Protein AF-A0A7M3MB29-F1 (afdb_monomer)

Secondary structure (DSSP, 8-state):
-HHHHHHHHHHHHHHHHHHHHHHH-SPPSSSSSHHHHHHHHHHHHHHHHHSPP-S-EETTEEHHHHHHHHHHHHHHHHHS----------S--------HHHHHHHHHHHHHHHHHHHHHHHHHHHHHHHHHHHS-TT--

Mean predicted aligned error: 11.68 Å

Solvent-accessible surface area (backbone atoms only — not comparable to full-atom values): 8070 Å² total; per-residue (Å²): 116,68,68,59,50,50,51,53,12,46,52,47,14,50,53,49,45,51,47,50,55,64,70,63,72,57,74,59,62,54,98,55,68,62,66,57,38,52,50,25,26,44,36,5,39,36,28,44,69,73,45,79,78,46,73,72,58,59,96,86,40,35,52,48,38,20,47,53,37,23,52,53,51,51,49,55,72,61,67,54,91,64,60,78,63,71,73,92,75,73,101,77,79,84,87,77,89,75,48,70,67,62,54,55,52,46,56,50,52,52,52,54,47,54,49,53,50,52,52,51,49,50,50,41,49,47,54,44,49,49,47,50,68,76,54,50,84,85,81,117

pLDDT: mean 72.86, std 15.41, range [35.53, 91.69]

Sequence (140 aa):
MFIIHFLIALVMALLVALLVTRGLRRRGPWPAIWPLIVLLLLASWAGGMWITPFGPSVWGVSLLPFAVFTILLALFLAVLPFGPNRRPEDENTQVEFVTNKDRYERERKDFVLGWVFWSLAVLLLLAIIIRYLLYPPTAV

Nearest PDB structures (foldseek):
  6i1z-assembly1_A  TM=3.846E-01  e=6.438E+00  Zea mays
  5njd-assembly3_F  TM=2.292E-01  e=8.348E+00  Homo sapiens

Structure (mmCIF, N/CA/C/O backbone):
data_AF-A0A7M3MB29-F1
#
_entry.id   AF-A0A7M3MB29-F1
#
loop_
_atom_site.group_PDB
_atom_site.id
_atom_site.type_symbol
_atom_site.label_atom_id
_atom_site.label_alt_id
_atom_site.label_comp_id
_atom_site.label_asym_id
_atom_site.label_entity_id
_atom_site.label_seq_id
_atom_site.pdbx_PDB_ins_code
_atom_site.Cartn_x
_atom_site.Cartn_y
_atom_site.Cartn_z
_atom_site.occupancy
_atom_site.B_iso_or_equiv
_atom_site.auth_seq_id
_atom_site.auth_comp_id
_atom_site.auth_asym_id
_atom_site.auth_atom_id
_atom_site.pdbx_PDB_model_num
ATOM 1 N N . MET A 1 1 ? -15.060 -4.944 14.401 1.00 69.19 1 MET A N 1
ATOM 2 C CA . MET A 1 1 ? -15.252 -3.910 13.349 1.00 69.19 1 MET A CA 1
ATOM 3 C C . MET A 1 1 ? -14.409 -4.175 12.080 1.00 69.19 1 MET A C 1
ATOM 5 O O . MET A 1 1 ? -13.956 -3.230 11.445 1.00 69.19 1 MET A O 1
ATOM 9 N N . PHE A 1 2 ? -14.225 -5.441 11.663 1.00 72.81 2 PHE A N 1
ATOM 10 C CA . PHE A 1 2 ? -13.388 -5.836 10.506 1.00 72.81 2 PHE A CA 1
ATOM 11 C C . PHE A 1 2 ? -13.771 -5.103 9.210 1.00 72.81 2 PHE A C 1
ATOM 13 O O . PHE A 1 2 ? -12.926 -4.524 8.534 1.00 72.81 2 PHE A O 1
ATOM 20 N N . ILE A 1 3 ? -15.072 -5.079 8.911 1.00 80.62 3 ILE A N 1
ATOM 21 C CA . ILE A 1 3 ? -15.619 -4.575 7.644 1.00 80.62 3 ILE A CA 1
ATOM 22 C C . ILE A 1 3 ? -15.331 -3.081 7.465 1.00 80.62 3 ILE A C 1
ATOM 24 O O . ILE A 1 3 ? -14.956 -2.657 6.379 1.00 80.62 3 ILE A O 1
ATOM 28 N N . ILE A 1 4 ? -15.438 -2.287 8.535 1.00 81.25 4 ILE A N 1
ATOM 29 C CA . ILE A 1 4 ? -15.174 -0.841 8.487 1.00 81.25 4 ILE A CA 1
ATOM 30 C C . ILE A 1 4 ? -13.691 -0.570 8.211 1.00 81.25 4 ILE A C 1
ATOM 32 O O . ILE A 1 4 ? -13.368 0.287 7.395 1.00 81.25 4 ILE A O 1
ATOM 36 N N . HIS A 1 5 ? -12.786 -1.327 8.842 1.00 81.56 5 HIS A N 1
ATOM 37 C CA . HIS A 1 5 ? -11.341 -1.159 8.643 1.00 81.56 5 HIS A CA 1
ATOM 38 C C . HIS A 1 5 ? -10.950 -1.526 7.212 1.00 81.56 5 HIS A C 1
ATOM 40 O O . HIS A 1 5 ? -10.185 -0.805 6.576 1.00 81.56 5 HIS A O 1
ATOM 46 N N . PHE A 1 6 ? -11.532 -2.608 6.690 1.00 84.88 6 PHE A N 1
ATOM 47 C CA . PHE A 1 6 ? -11.351 -3.012 5.302 1.00 84.88 6 PHE A CA 1
ATOM 48 C C . PHE A 1 6 ? -11.891 -1.961 4.322 1.00 84.88 6 PHE A C 1
ATOM 50 O O . PHE A 1 6 ? -11.207 -1.616 3.363 1.00 84.88 6 PHE A O 1
ATOM 57 N N . LEU A 1 7 ? -13.081 -1.402 4.573 1.00 88.25 7 LEU A N 1
ATOM 58 C CA . LEU A 1 7 ? -13.683 -0.391 3.700 1.00 88.25 7 LEU A CA 1
ATOM 59 C C . LEU A 1 7 ? -12.852 0.901 3.666 1.00 88.25 7 LEU A C 1
ATOM 61 O O . LEU A 1 7 ? -12.601 1.438 2.589 1.00 88.25 7 LEU A O 1
ATOM 65 N N . ILE A 1 8 ? -12.378 1.371 4.824 1.00 87.19 8 ILE A N 1
ATOM 66 C CA . ILE A 1 8 ? -11.496 2.544 4.917 1.00 87.19 8 ILE A CA 1
ATOM 67 C C . ILE A 1 8 ? -10.172 2.281 4.190 1.00 87.19 8 ILE A C 1
ATOM 69 O O . ILE A 1 8 ? -9.738 3.116 3.395 1.00 87.19 8 ILE A O 1
ATOM 73 N N . ALA A 1 9 ? -9.561 1.114 4.418 1.00 88.12 9 ALA A N 1
ATOM 74 C CA . ALA A 1 9 ? -8.332 0.713 3.740 1.00 88.12 9 ALA A CA 1
ATOM 75 C C . ALA A 1 9 ? -8.512 0.663 2.216 1.00 88.12 9 ALA A C 1
ATOM 7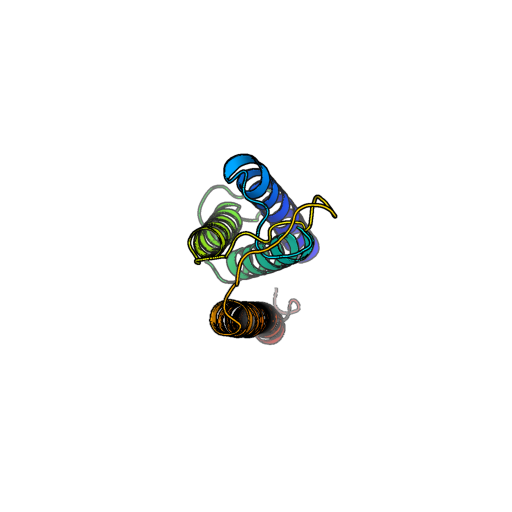7 O O . ALA A 1 9 ? -7.652 1.137 1.475 1.00 88.12 9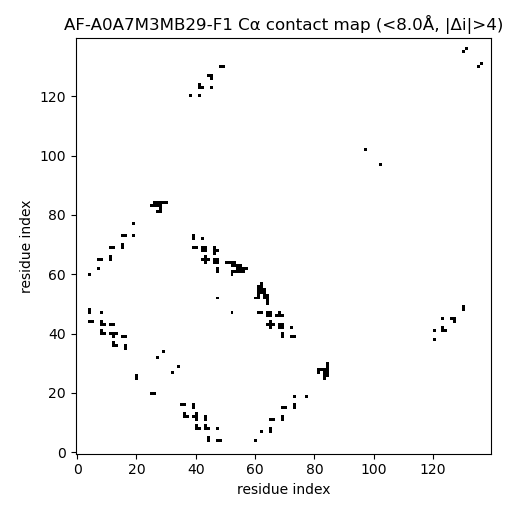 ALA A O 1
ATOM 78 N N . LEU A 1 10 ? -9.649 0.146 1.745 1.00 90.44 10 LEU A N 1
ATOM 79 C CA . LEU A 1 10 ? -9.980 0.072 0.326 1.00 90.44 10 LEU A CA 1
ATOM 80 C C . LEU A 1 10 ? -10.131 1.456 -0.298 1.00 90.44 10 LEU A C 1
ATOM 82 O O . LEU A 1 10 ? -9.540 1.718 -1.345 1.00 90.44 10 LEU A O 1
ATOM 86 N N . VAL A 1 11 ? -10.871 2.354 0.351 1.00 91.38 11 VAL A N 1
ATOM 87 C CA . VAL A 1 11 ? -11.025 3.734 -0.124 1.00 91.38 11 VAL A CA 1
ATOM 88 C C . VAL A 1 11 ? -9.667 4.435 -0.175 1.00 91.38 11 VAL A C 1
ATOM 90 O O . VAL A 1 11 ? -9.337 5.039 -1.194 1.00 91.38 11 VAL A O 1
ATOM 93 N N . MET A 1 12 ? -8.841 4.309 0.867 1.00 89.94 12 MET A N 1
ATOM 94 C CA . MET A 1 12 ? -7.508 4.924 0.897 1.00 89.94 12 MET A CA 1
ATOM 95 C C . MET A 1 12 ? -6.581 4.364 -0.179 1.00 89.94 12 MET A C 1
ATOM 97 O O . MET A 1 12 ? -5.929 5.132 -0.889 1.00 89.94 12 MET A O 1
ATOM 101 N N . ALA A 1 13 ? -6.553 3.045 -0.350 1.00 91.06 13 ALA A N 1
ATOM 102 C CA . ALA A 1 13 ? -5.760 2.401 -1.386 1.00 91.06 13 ALA A CA 1
ATOM 103 C C . ALA A 1 13 ? -6.172 2.858 -2.787 1.00 91.06 13 ALA A C 1
ATOM 105 O O . ALA A 1 13 ? -5.304 3.179 -3.595 1.00 91.06 13 ALA A O 1
ATOM 106 N N . LEU A 1 14 ? -7.476 2.953 -3.063 1.00 90.50 14 LEU A N 1
ATOM 107 C CA . LEU A 1 14 ? -7.985 3.443 -4.345 1.00 90.50 14 LEU A CA 1
ATOM 108 C C . LEU A 1 14 ? -7.639 4.916 -4.578 1.00 90.50 14 LEU A C 1
ATOM 110 O O . LEU A 1 14 ? -7.186 5.261 -5.669 1.00 90.50 14 LEU A O 1
ATOM 114 N N . LEU A 1 15 ? -7.807 5.775 -3.569 1.00 91.19 15 LEU A N 1
ATOM 115 C CA . LEU A 1 15 ? -7.470 7.198 -3.668 1.00 91.19 15 LEU A CA 1
ATOM 116 C C . LEU A 1 15 ? -5.981 7.404 -3.960 1.00 91.19 15 LEU A C 1
ATOM 118 O O . LEU A 1 15 ? -5.629 8.143 -4.881 1.00 91.19 15 LEU A O 1
ATOM 122 N N . VAL A 1 16 ? -5.105 6.721 -3.221 1.00 88.12 16 VAL A N 1
ATOM 123 C CA . VAL A 1 16 ? -3.652 6.831 -3.407 1.00 88.12 16 VAL A CA 1
ATOM 124 C C . VAL A 1 16 ? -3.218 6.194 -4.725 1.00 88.12 16 VAL A C 1
ATOM 126 O O . VAL A 1 16 ? -2.427 6.791 -5.453 1.00 88.12 16 VAL A O 1
ATOM 129 N N . ALA A 1 17 ? -3.765 5.031 -5.090 1.00 86.69 17 ALA A N 1
ATOM 130 C CA . ALA A 1 17 ? -3.494 4.411 -6.385 1.00 86.69 17 ALA A CA 1
ATOM 131 C C . ALA A 1 17 ? -3.895 5.339 -7.540 1.00 86.69 17 ALA A C 1
ATOM 133 O O . ALA A 1 17 ? -3.134 5.499 -8.497 1.00 86.69 17 ALA A O 1
ATOM 134 N N . LEU A 1 18 ? -5.057 5.993 -7.451 1.00 87.50 18 LEU A N 1
ATOM 135 C CA . LEU A 1 18 ? -5.515 6.957 -8.451 1.00 87.50 18 LEU A CA 1
ATOM 136 C C . LEU A 1 18 ? -4.594 8.182 -8.516 1.00 87.50 18 LEU A C 1
ATOM 138 O O . LEU A 1 18 ? -4.242 8.630 -9.609 1.00 87.50 18 LEU A O 1
ATOM 142 N N . LEU A 1 19 ? -4.178 8.703 -7.360 1.00 87.44 19 LEU A N 1
ATOM 143 C CA . LEU A 1 19 ? -3.263 9.838 -7.268 1.00 87.44 19 LEU A CA 1
ATOM 144 C C . LEU A 1 19 ? -1.905 9.517 -7.903 1.00 87.44 19 LEU A C 1
ATOM 146 O O . LEU A 1 19 ? -1.404 10.302 -8.703 1.00 87.44 19 LEU A O 1
ATOM 150 N N . VAL A 1 20 ? -1.336 8.348 -7.604 1.00 80.56 20 VAL A N 1
ATOM 151 C CA . VAL A 1 20 ? -0.044 7.914 -8.152 1.00 80.56 20 VAL A CA 1
ATOM 152 C C . VAL A 1 20 ? -0.150 7.619 -9.643 1.00 80.56 20 VAL A C 1
ATOM 154 O O . VAL A 1 20 ? 0.688 8.077 -10.412 1.00 80.56 20 VAL A O 1
ATOM 157 N N . THR A 1 21 ? -1.192 6.920 -10.092 1.00 77.88 21 THR A N 1
ATOM 158 C CA . THR A 1 21 ? -1.360 6.593 -11.520 1.00 77.88 21 THR A CA 1
ATOM 159 C C . THR A 1 21 ? -1.592 7.830 -12.386 1.00 77.88 21 THR A C 1
ATOM 161 O O . THR A 1 21 ? -1.020 7.920 -13.474 1.00 77.88 21 THR A O 1
ATOM 164 N N . ARG A 1 22 ? -2.371 8.815 -11.914 1.00 80.94 22 ARG A N 1
ATOM 165 C CA . ARG A 1 22 ? -2.527 10.096 -12.622 1.00 80.94 22 ARG A CA 1
ATOM 166 C C . ARG A 1 22 ? -1.294 10.987 -12.501 1.00 80.94 22 ARG A C 1
ATOM 168 O O . ARG A 1 22 ? -0.888 11.578 -13.498 1.00 80.94 22 ARG A O 1
ATOM 175 N N . GLY A 1 23 ? -0.717 11.085 -11.306 1.00 75.38 23 GLY A N 1
ATOM 176 C CA . GLY A 1 23 ? 0.372 12.009 -10.995 1.00 75.38 23 GLY A CA 1
ATOM 177 C C . GLY A 1 23 ? 1.711 11.597 -11.597 1.00 75.38 23 GLY A C 1
ATOM 178 O O . GLY A 1 23 ? 2.417 12.441 -12.143 1.00 75.38 23 GLY A O 1
ATOM 179 N N . LEU A 1 24 ? 2.059 10.307 -11.564 1.00 67.50 24 LEU A N 1
ATOM 180 C CA . LEU A 1 24 ? 3.359 9.865 -12.069 1.00 67.50 24 LEU A CA 1
ATOM 181 C C . LEU A 1 24 ? 3.419 9.774 -13.591 1.00 67.50 24 LEU A C 1
ATOM 183 O O . LEU A 1 24 ? 4.528 9.720 -14.117 1.00 67.50 24 LEU A O 1
ATOM 187 N N . ARG A 1 25 ? 2.282 9.742 -14.310 1.00 61.16 25 ARG A N 1
ATOM 188 C CA . ARG A 1 25 ? 2.173 9.622 -15.788 1.00 61.16 25 ARG A CA 1
ATOM 189 C C . ARG A 1 25 ? 2.974 8.465 -16.427 1.00 61.16 25 ARG A C 1
ATOM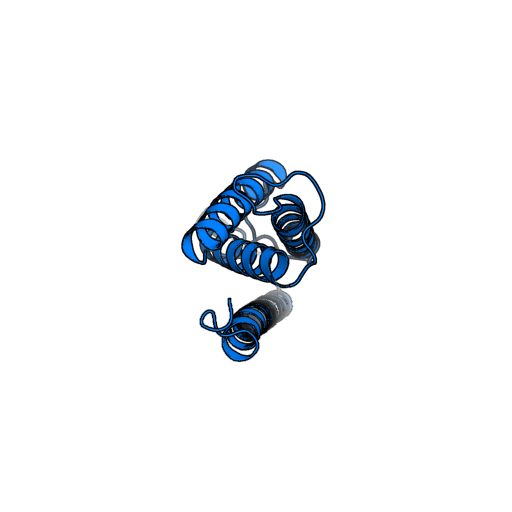 191 O O . ARG A 1 25 ? 2.908 8.258 -17.635 1.00 61.16 25 ARG A O 1
ATOM 198 N N . ARG A 1 26 ? 3.712 7.697 -15.626 1.00 56.25 26 ARG A N 1
ATOM 199 C CA . ARG A 1 26 ? 4.495 6.519 -15.964 1.00 56.25 26 ARG A CA 1
ATOM 200 C C . ARG A 1 26 ? 3.602 5.316 -15.721 1.00 56.25 26 ARG A C 1
ATOM 202 O O . ARG A 1 26 ? 3.139 5.096 -14.604 1.00 56.25 26 ARG A O 1
ATOM 209 N N . ARG A 1 27 ? 3.366 4.530 -16.773 1.00 55.47 27 ARG A N 1
ATOM 210 C CA . ARG A 1 27 ? 2.877 3.162 -16.599 1.00 55.47 27 ARG A CA 1
ATOM 211 C C . ARG A 1 27 ? 3.949 2.440 -15.791 1.00 55.47 27 ARG A C 1
ATOM 213 O O . ARG A 1 27 ? 5.096 2.384 -16.230 1.00 55.47 27 ARG A O 1
ATOM 220 N N . GLY A 1 28 ? 3.595 2.002 -14.585 1.00 55.75 28 GLY A N 1
ATOM 221 C CA . GLY A 1 28 ? 4.485 1.194 -13.761 1.00 55.75 28 GLY A CA 1
ATOM 222 C C . GLY A 1 28 ? 4.979 -0.039 -14.533 1.00 55.75 28 GLY A C 1
ATOM 223 O O 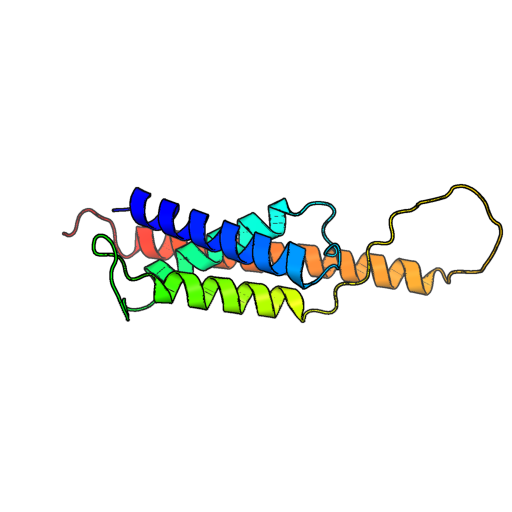. GLY A 1 28 ? 4.436 -0.376 -15.585 1.00 55.75 28 GLY A O 1
ATOM 224 N N . PRO A 1 29 ? 5.991 -0.741 -14.014 1.00 55.78 29 PRO A N 1
ATOM 225 C CA . PRO A 1 29 ? 6.583 -1.906 -14.684 1.00 55.78 29 PRO A CA 1
ATOM 226 C C . PRO A 1 29 ? 5.597 -3.079 -14.773 1.00 55.78 29 PRO A C 1
ATOM 228 O O . PRO A 1 29 ? 5.790 -4.017 -15.535 1.00 55.78 29 PRO A O 1
ATOM 231 N N . TRP A 1 30 ? 4.526 -3.019 -13.985 1.00 60.94 30 TRP A N 1
ATOM 232 C CA . TRP A 1 30 ? 3.493 -4.028 -13.934 1.00 60.94 30 TRP A CA 1
ATOM 233 C C . TRP A 1 30 ? 2.583 -3.899 -15.159 1.00 60.94 30 TRP A C 1
ATOM 235 O O . TRP A 1 30 ? 2.125 -2.795 -15.466 1.00 60.94 30 TRP A O 1
ATOM 245 N N . PRO A 1 31 ? 2.246 -5.014 -15.830 1.00 60.31 31 PRO A N 1
ATOM 246 C CA . PRO A 1 31 ? 1.343 -5.002 -16.982 1.00 60.31 31 PRO A CA 1
ATOM 247 C C . PRO A 1 31 ? -0.070 -4.505 -16.626 1.00 60.31 31 PRO A C 1
ATOM 249 O O . PRO A 1 31 ? -0.828 -4.117 -17.511 1.00 60.31 31 PRO A O 1
ATOM 252 N N . ALA A 1 32 ? -0.419 -4.480 -15.334 1.00 69.88 32 ALA A N 1
ATOM 253 C CA . ALA A 1 32 ? -1.697 -4.017 -14.814 1.00 69.88 32 ALA A CA 1
ATOM 254 C C . ALA A 1 32 ? -1.519 -3.139 -13.564 1.00 69.88 32 ALA A C 1
ATOM 256 O O . ALA A 1 32 ? -0.533 -3.255 -12.842 1.00 69.88 32 ALA A O 1
ATOM 257 N N . ILE A 1 33 ? -2.515 -2.295 -13.278 1.00 75.75 33 ILE A N 1
ATOM 258 C CA . ILE A 1 33 ? -2.578 -1.444 -12.070 1.00 75.75 33 ILE A CA 1
ATOM 259 C C . ILE A 1 33 ? -3.020 -2.253 -10.833 1.00 75.75 33 ILE A C 1
ATOM 261 O O . ILE A 1 33 ? -2.735 -1.880 -9.698 1.00 75.75 33 ILE A O 1
ATOM 265 N N . TRP A 1 34 ? -3.677 -3.395 -11.046 1.00 79.25 34 TRP A N 1
ATOM 266 C CA . TRP A 1 34 ? -4.200 -4.272 -9.994 1.00 79.25 34 TRP A CA 1
ATOM 267 C C . TRP A 1 34 ? -3.197 -4.648 -8.889 1.00 79.25 34 TRP A C 1
ATOM 269 O O . TRP A 1 34 ? -3.557 -4.517 -7.722 1.00 79.25 34 TRP A O 1
ATOM 279 N N . PRO A 1 35 ? -1.946 -5.043 -9.187 1.00 78.12 35 PRO A N 1
ATOM 280 C CA . PRO A 1 35 ? -0.970 -5.417 -8.163 1.00 78.12 35 PRO A CA 1
ATOM 281 C C . PRO A 1 35 ? -0.620 -4.245 -7.242 1.00 78.12 35 PRO A C 1
ATOM 283 O O . PRO A 1 35 ? -0.516 -4.425 -6.032 1.00 78.12 35 PRO A O 1
ATOM 286 N N . LEU A 1 36 ? -0.516 -3.031 -7.797 1.00 82.25 36 LEU A N 1
ATOM 287 C CA . LEU A 1 36 ? -0.307 -1.812 -7.016 1.00 82.25 36 LEU A CA 1
ATOM 288 C C . LEU A 1 36 ? -1.482 -1.578 -6.060 1.00 82.25 36 LEU A C 1
ATOM 290 O O . LEU A 1 36 ? -1.261 -1.352 -4.875 1.00 82.25 36 LEU A O 1
ATOM 294 N N . ILE A 1 37 ? -2.721 -1.671 -6.553 1.00 86.75 37 ILE A N 1
ATOM 295 C CA . ILE A 1 37 ? -3.924 -1.488 -5.724 1.00 86.75 37 ILE A CA 1
ATOM 296 C C . ILE A 1 37 ? -3.958 -2.511 -4.587 1.00 86.75 37 ILE A C 1
ATOM 298 O O . ILE A 1 37 ? -4.196 -2.134 -3.443 1.00 86.75 37 ILE A O 1
ATOM 302 N N . VAL A 1 38 ? -3.690 -3.786 -4.883 1.00 87.81 38 VAL A N 1
ATOM 303 C CA . VAL A 1 38 ? -3.673 -4.858 -3.876 1.00 87.81 38 VAL A CA 1
ATOM 304 C C . VAL A 1 38 ? -2.612 -4.584 -2.812 1.00 87.81 38 VAL A C 1
ATOM 306 O O . VAL A 1 38 ? -2.902 -4.678 -1.623 1.00 87.81 38 VAL A O 1
ATOM 309 N N . LEU A 1 39 ? -1.402 -4.192 -3.207 1.00 86.31 39 LEU A N 1
ATOM 310 C CA . LEU A 1 39 ? -0.327 -3.935 -2.250 1.00 86.31 39 LEU A CA 1
ATOM 311 C C . LEU A 1 39 ? -0.619 -2.710 -1.370 1.00 86.31 39 LEU A C 1
ATOM 313 O O . LEU A 1 39 ? -0.403 -2.753 -0.160 1.00 86.31 39 LEU A O 1
ATOM 317 N N . LEU A 1 40 ? -1.171 -1.645 -1.959 1.00 89.25 40 LEU A N 1
ATOM 318 C CA . LEU A 1 40 ? -1.613 -0.458 -1.224 1.00 89.25 40 LEU A CA 1
ATOM 319 C C . LEU A 1 40 ? -2.768 -0.771 -0.271 1.00 89.25 40 LEU A C 1
ATOM 321 O O . LEU A 1 40 ? -2.765 -0.279 0.853 1.00 89.25 40 LEU A O 1
ATOM 325 N N . LEU A 1 41 ? -3.712 -1.619 -0.680 1.00 91.69 41 LEU A N 1
ATOM 326 C CA . LEU A 1 41 ? -4.794 -2.110 0.174 1.00 91.69 41 LEU A CA 1
ATOM 327 C C . LEU A 1 41 ? -4.237 -2.860 1.384 1.00 91.69 41 LEU A C 1
ATOM 329 O O . LEU A 1 41 ? -4.605 -2.549 2.517 1.00 91.69 41 LEU A O 1
ATOM 333 N N . LEU A 1 42 ? -3.326 -3.808 1.152 1.00 88.31 42 LEU A N 1
ATOM 334 C CA . LEU A 1 42 ? -2.690 -4.586 2.215 1.00 88.31 42 LEU A CA 1
ATOM 335 C C . LEU A 1 42 ? -1.927 -3.684 3.190 1.00 88.31 42 LEU A C 1
ATOM 337 O O . LEU A 1 42 ? -2.055 -3.847 4.401 1.00 88.31 42 LEU A O 1
ATOM 341 N N . ALA A 1 43 ? -1.177 -2.708 2.681 1.00 88.25 43 ALA A N 1
ATOM 342 C CA . ALA A 1 43 ? -0.432 -1.771 3.516 1.00 88.25 43 ALA A CA 1
ATOM 343 C C . ALA A 1 43 ? -1.323 -0.812 4.295 1.00 88.25 43 ALA A C 1
ATOM 345 O O . ALA A 1 43 ? -1.071 -0.582 5.475 1.00 88.25 43 ALA A O 1
ATOM 346 N N . SER A 1 44 ? -2.373 -0.288 3.664 1.00 90.38 44 SER A N 1
ATOM 347 C CA . SER A 1 44 ? -3.366 0.549 4.333 1.00 90.38 44 SER A CA 1
ATOM 348 C C . SER A 1 44 ? -4.003 -0.201 5.494 1.00 90.38 44 SER A C 1
ATOM 350 O O . SER A 1 44 ? -4.077 0.302 6.615 1.00 90.38 44 SER A O 1
ATOM 352 N N . TRP A 1 45 ? -4.403 -1.447 5.240 1.00 88.38 45 TRP A N 1
ATOM 353 C CA . TRP A 1 45 ? -5.077 -2.275 6.222 1.00 88.38 45 TRP A CA 1
ATOM 354 C C . TRP A 1 45 ? -4.147 -2.706 7.361 1.00 88.38 45 TRP A C 1
ATOM 356 O O . TRP A 1 45 ? -4.517 -2.588 8.530 1.00 88.38 45 TRP A O 1
ATOM 366 N N . ALA A 1 46 ? -2.924 -3.137 7.045 1.00 86.00 46 ALA A N 1
ATOM 367 C CA . ALA A 1 46 ? -1.920 -3.477 8.048 1.00 86.00 46 ALA A CA 1
ATOM 368 C C . ALA A 1 46 ? -1.534 -2.253 8.896 1.00 86.00 46 ALA A C 1
ATOM 370 O O . ALA A 1 46 ? -1.557 -2.326 10.124 1.00 86.00 46 ALA A O 1
ATOM 371 N N . GLY A 1 47 ? -1.259 -1.113 8.258 1.00 82.44 47 GLY A N 1
ATOM 372 C CA . GLY A 1 47 ? -0.902 0.132 8.939 1.00 82.44 47 GLY A CA 1
ATOM 373 C C . GLY A 1 47 ? -2.006 0.622 9.873 1.00 82.44 47 GLY A C 1
ATOM 374 O O . GLY A 1 47 ? -1.736 0.952 11.025 1.00 82.44 47 GLY A O 1
ATOM 375 N N . GLY A 1 48 ? -3.259 0.581 9.419 1.00 82.12 48 GLY A N 1
ATOM 376 C CA . GLY A 1 48 ? -4.416 0.977 10.217 1.00 82.12 48 GLY A CA 1
ATOM 377 C C . GLY A 1 48 ? -4.707 0.096 11.435 1.00 82.12 48 GLY A C 1
ATOM 378 O O . GLY A 1 48 ? -5.335 0.563 12.381 1.00 82.12 48 GLY A O 1
ATOM 379 N N . MET A 1 49 ? -4.253 -1.163 11.435 1.00 81.00 49 MET A N 1
ATOM 380 C CA . MET A 1 49 ? -4.443 -2.085 12.565 1.00 81.00 49 MET A CA 1
ATOM 381 C C . MET A 1 49 ? -3.271 -2.119 13.548 1.00 81.00 49 MET A C 1
ATOM 383 O O . MET A 1 49 ? -3.478 -2.387 14.733 1.00 81.00 49 MET A O 1
ATOM 387 N N . TRP A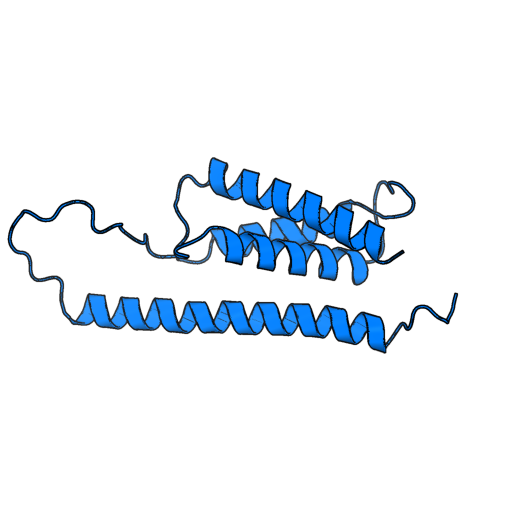 1 50 ? -2.044 -1.912 13.068 1.00 80.81 50 TRP A N 1
ATOM 388 C CA . TRP A 1 50 ? -0.838 -2.027 13.892 1.00 80.81 50 TRP A CA 1
ATOM 389 C C . TRP A 1 50 ? -0.446 -0.725 14.579 1.00 80.81 50 TRP A C 1
ATOM 391 O O . TRP A 1 50 ? 0.115 -0.758 15.673 1.00 80.81 50 TRP A O 1
ATOM 401 N N . ILE A 1 51 ? -0.737 0.412 13.956 1.00 77.75 51 ILE A N 1
ATOM 402 C CA . ILE A 1 51 ? -0.376 1.717 14.495 1.00 77.75 51 ILE A CA 1
ATOM 403 C C . ILE A 1 51 ? -1.440 2.177 15.488 1.00 77.75 51 ILE A C 1
ATOM 405 O O . ILE A 1 51 ? -2.641 2.004 15.273 1.00 77.75 51 ILE A O 1
ATOM 409 N N . THR A 1 52 ? -0.988 2.779 16.586 1.00 76.81 52 THR A N 1
ATOM 410 C CA . THR A 1 52 ? -1.879 3.397 17.563 1.00 76.81 52 THR A CA 1
ATOM 411 C C . THR A 1 52 ? -2.749 4.454 16.879 1.00 76.81 52 THR A C 1
ATOM 413 O O . THR A 1 52 ? -2.236 5.279 16.124 1.00 76.81 52 THR A O 1
ATOM 416 N N . PRO A 1 53 ? -4.072 4.445 17.100 1.00 80.75 53 PRO A N 1
ATOM 417 C CA . PRO A 1 53 ? -4.962 5.401 16.462 1.00 80.75 53 PRO A CA 1
ATOM 418 C C . PRO A 1 53 ? -4.561 6.824 16.860 1.00 80.75 53 PRO A C 1
ATOM 420 O O . PRO A 1 53 ? -4.571 7.174 18.039 1.00 80.75 53 PRO A O 1
ATOM 423 N N . PHE A 1 54 ? -4.194 7.641 15.874 1.00 80.12 54 PHE A N 1
ATOM 424 C CA . PHE A 1 54 ? -3.902 9.055 16.071 1.00 80.12 54 PHE A CA 1
ATOM 425 C C . PHE A 1 54 ? -4.638 9.910 15.041 1.00 80.12 54 PHE A C 1
ATOM 427 O O . PHE A 1 54 ? -4.856 9.498 13.900 1.00 80.12 54 PHE A O 1
ATOM 434 N N . GLY A 1 55 ? -5.026 11.115 15.460 1.00 76.81 55 GLY A N 1
ATOM 435 C CA . GLY A 1 55 ? -5.772 12.064 14.636 1.00 76.81 55 GLY A CA 1
ATOM 436 C C . GLY A 1 55 ? -7.286 11.826 14.581 1.00 76.81 55 GLY A C 1
ATOM 437 O O . GLY A 1 55 ? -7.796 10.954 15.288 1.00 76.81 55 GLY A O 1
ATOM 438 N N . PRO A 1 56 ? -8.014 12.617 13.764 1.00 79.56 56 PRO A N 1
ATOM 439 C CA . PRO A 1 56 ? -9.469 12.574 13.678 1.00 79.56 56 PRO A CA 1
ATOM 440 C C . PRO A 1 56 ? -9.979 11.161 13.392 1.00 79.56 56 PRO A C 1
ATOM 442 O O . PRO A 1 56 ? -9.582 10.512 12.417 1.00 79.56 56 PRO A O 1
ATOM 445 N N . SER A 1 57 ? -10.861 10.695 14.273 1.00 80.25 57 SER A N 1
ATOM 446 C CA . SER A 1 57 ? -11.555 9.427 14.124 1.00 80.25 57 SER A CA 1
ATOM 447 C C . SER A 1 57 ? -12.861 9.642 13.366 1.00 80.25 57 SER A C 1
ATOM 449 O O . SER A 1 57 ? -13.645 10.540 13.671 1.00 80.25 57 SER A O 1
ATOM 451 N N . VA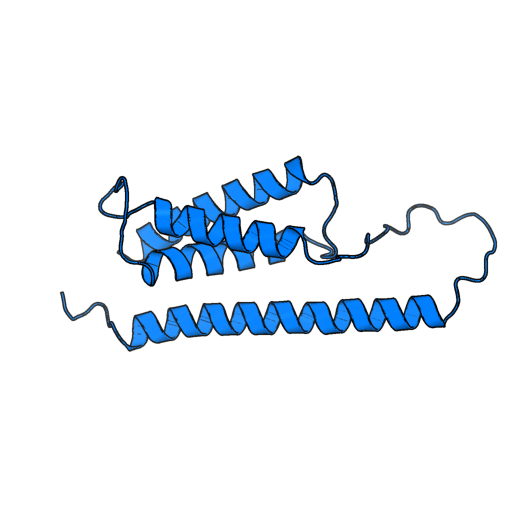L A 1 58 ? -13.103 8.805 12.362 1.00 76.31 58 VAL A N 1
ATOM 452 C CA . VAL A 1 58 ? -14.388 8.727 11.665 1.00 76.31 58 VAL A CA 1
ATOM 453 C C . VAL A 1 58 ? -14.979 7.366 11.996 1.00 76.31 58 VAL A C 1
ATOM 455 O O . VAL A 1 58 ? -14.325 6.341 11.819 1.00 76.31 58 VAL A O 1
ATOM 458 N N . TRP A 1 59 ? -16.186 7.358 12.567 1.00 73.50 59 TRP A N 1
ATOM 459 C CA . TRP A 1 59 ? -16.844 6.141 13.067 1.00 73.50 59 TRP A CA 1
ATOM 460 C C . TRP A 1 59 ? -15.980 5.304 14.030 1.00 73.50 59 TRP A C 1
ATOM 462 O O . TRP A 1 59 ? -15.991 4.076 13.989 1.00 73.50 59 TRP A O 1
ATOM 472 N N . GLY A 1 60 ? -15.212 5.971 14.899 1.00 74.31 60 GLY A N 1
ATOM 473 C CA . GLY A 1 60 ? -14.356 5.308 15.890 1.00 74.31 60 GLY A CA 1
ATOM 474 C C . GLY A 1 60 ? -13.052 4.728 15.330 1.00 74.31 60 GLY A C 1
ATOM 475 O O . GLY A 1 60 ? -12.321 4.080 16.073 1.00 74.31 60 GLY A O 1
ATOM 476 N N . VAL A 1 61 ? -12.732 4.974 14.053 1.00 77.56 61 VAL A N 1
ATOM 477 C CA . VAL A 1 61 ? -11.488 4.528 13.406 1.00 77.56 61 VAL A CA 1
ATOM 478 C C . VAL A 1 61 ? -10.658 5.741 12.985 1.00 77.56 61 VAL A C 1
ATOM 480 O O . VAL A 1 61 ? -11.157 6.646 12.317 1.00 77.56 61 VAL A O 1
ATOM 483 N N . SER A 1 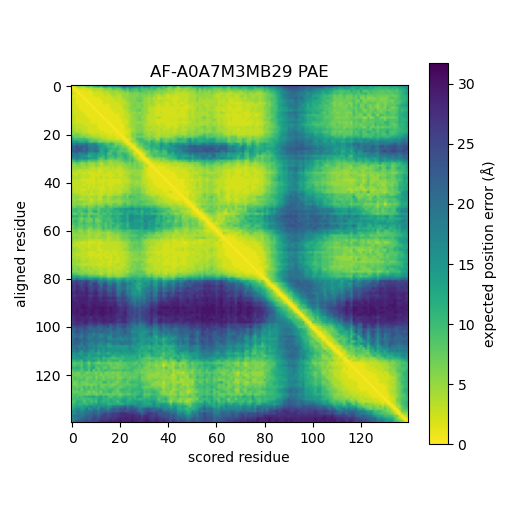62 ? -9.382 5.778 13.369 1.00 84.00 62 SER A N 1
ATOM 484 C CA . SER A 1 62 ? -8.462 6.846 12.958 1.00 84.00 62 SER A CA 1
ATOM 485 C C . SER A 1 62 ? -8.043 6.671 11.504 1.00 84.00 62 SER A C 1
ATOM 487 O O . SER A 1 62 ? -7.478 5.645 11.144 1.00 84.00 62 SER A O 1
ATOM 489 N N . LEU A 1 63 ? -8.279 7.690 10.676 1.00 83.75 63 LEU A N 1
ATOM 490 C CA . LEU A 1 63 ? -7.966 7.665 9.239 1.00 83.75 63 LEU A CA 1
ATOM 491 C C . LEU A 1 63 ? -6.473 7.843 8.938 1.00 83.75 63 LEU A C 1
ATOM 493 O O . LEU A 1 63 ? -5.971 7.305 7.951 1.00 83.75 63 LEU A O 1
ATOM 497 N N . LEU A 1 64 ? -5.762 8.614 9.768 1.00 85.50 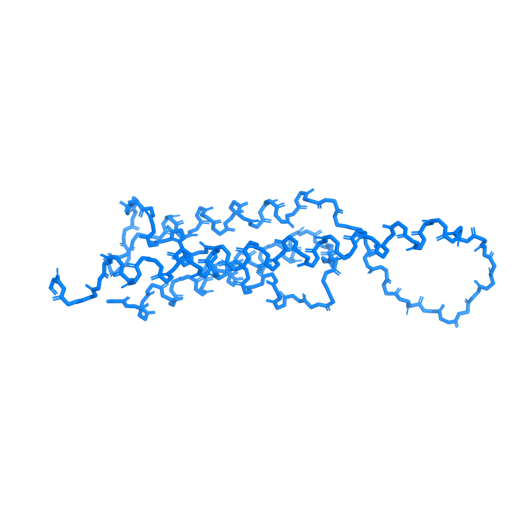64 LEU A N 1
ATOM 498 C CA . LEU A 1 64 ? -4.367 8.972 9.509 1.00 85.50 64 LEU A CA 1
ATOM 499 C C . LEU A 1 64 ? -3.428 7.765 9.405 1.00 85.50 64 LEU A C 1
ATOM 501 O O . LEU A 1 64 ? -2.670 7.728 8.437 1.00 85.50 64 LEU A O 1
ATOM 505 N N . PRO A 1 65 ? -3.471 6.770 10.310 1.00 86.38 65 PRO A N 1
ATOM 506 C CA . PRO A 1 65 ? -2.631 5.580 10.199 1.00 86.38 65 PRO A CA 1
ATOM 507 C C . PRO A 1 65 ? -2.758 4.868 8.847 1.00 86.38 65 PRO A C 1
ATOM 509 O O . PRO A 1 65 ? -1.749 4.515 8.238 1.00 86.38 65 PRO A O 1
ATOM 512 N N . PHE A 1 66 ? -3.987 4.736 8.335 1.00 87.38 66 PHE A N 1
ATOM 513 C CA . PHE A 1 66 ? -4.254 4.147 7.022 1.00 87.38 66 PHE A CA 1
ATOM 514 C C . PHE A 1 66 ? -3.622 4.991 5.917 1.00 87.38 66 PHE A C 1
ATOM 516 O O . PHE A 1 66 ? -2.867 4.470 5.096 1.00 87.38 66 PHE A O 1
ATOM 523 N N . ALA A 1 67 ? -3.885 6.300 5.906 1.00 87.44 67 ALA A N 1
ATOM 524 C CA . ALA A 1 67 ? -3.376 7.200 4.876 1.00 87.44 67 ALA A CA 1
ATOM 525 C C . ALA A 1 67 ? -1.840 7.241 4.853 1.00 87.44 67 ALA A C 1
ATOM 527 O O . ALA A 1 67 ? -1.240 7.057 3.795 1.00 87.44 67 ALA A O 1
ATOM 528 N N . VAL A 1 68 ? -1.202 7.414 6.013 1.00 88.31 68 VAL A N 1
ATOM 529 C CA . VAL A 1 68 ? 0.259 7.519 6.140 1.00 88.31 68 VAL A CA 1
ATOM 530 C C . VAL A 1 68 ? 0.942 6.268 5.600 1.00 88.31 68 VAL A C 1
ATOM 532 O O . VAL A 1 68 ? 1.816 6.378 4.745 1.00 88.31 68 VAL A O 1
ATOM 535 N N . PHE A 1 69 ? 0.519 5.077 6.030 1.00 89.31 69 PHE A N 1
ATOM 536 C CA . PHE A 1 69 ? 1.153 3.832 5.587 1.00 89.31 69 PHE A CA 1
ATOM 537 C C . PHE A 1 69 ? 0.938 3.571 4.092 1.00 89.31 69 PHE A C 1
ATOM 539 O O . PHE A 1 69 ? 1.863 3.161 3.390 1.00 89.31 69 PHE A O 1
ATOM 546 N N . THR A 1 70 ? -0.262 3.876 3.588 1.00 90.00 70 THR A N 1
ATOM 547 C CA . THR A 1 70 ? -0.585 3.747 2.159 1.00 90.00 70 THR A CA 1
ATOM 548 C C . THR A 1 70 ? 0.283 4.676 1.316 1.00 90.00 70 THR A C 1
ATOM 550 O O . THR A 1 70 ? 0.857 4.243 0.323 1.00 90.00 70 THR A O 1
ATOM 553 N N . ILE A 1 71 ? 0.410 5.946 1.714 1.00 89.06 71 ILE A N 1
ATOM 554 C CA . ILE A 1 71 ? 1.194 6.954 0.988 1.00 89.06 71 ILE A CA 1
ATOM 555 C C . ILE A 1 71 ? 2.686 6.629 1.050 1.00 89.06 71 ILE A C 1
ATOM 557 O O . ILE A 1 71 ? 3.355 6.691 0.022 1.00 89.06 71 ILE A O 1
ATOM 561 N N . LEU A 1 72 ? 3.209 6.257 2.222 1.00 89.44 72 LEU A N 1
ATOM 562 C CA . LEU A 1 72 ? 4.616 5.883 2.375 1.00 89.44 72 LEU A CA 1
ATOM 563 C C . LEU A 1 72 ? 4.968 4.688 1.494 1.00 89.44 72 LEU A C 1
ATOM 565 O O . LEU A 1 72 ? 5.967 4.738 0.774 1.00 89.44 72 LEU A O 1
ATOM 569 N N . LEU A 1 73 ? 4.131 3.646 1.491 1.00 88.31 73 LEU A N 1
ATOM 570 C CA . LEU A 1 73 ? 4.348 2.511 0.605 1.00 88.31 73 LEU A CA 1
ATOM 571 C C . LEU A 1 73 ? 4.248 2.933 -0.866 1.00 88.31 73 LEU A C 1
ATOM 573 O O . LEU A 1 73 ? 5.085 2.538 -1.673 1.00 88.31 73 LEU A O 1
ATOM 577 N N . ALA A 1 74 ? 3.252 3.741 -1.226 1.00 86.81 74 ALA A N 1
ATOM 578 C CA . ALA A 1 74 ? 3.089 4.217 -2.593 1.00 86.81 74 ALA A CA 1
ATOM 579 C C . ALA A 1 74 ? 4.309 5.008 -3.078 1.00 86.81 74 ALA A C 1
ATOM 581 O O . ALA A 1 74 ? 4.731 4.845 -4.220 1.00 86.81 74 ALA A O 1
ATOM 582 N N . LEU A 1 75 ? 4.898 5.825 -2.204 1.00 84.62 75 LEU A N 1
ATOM 583 C CA . LEU A 1 75 ? 6.098 6.594 -2.500 1.00 84.62 75 LEU A CA 1
ATOM 584 C C . LEU A 1 75 ? 7.334 5.690 -2.605 1.00 84.62 75 LEU A C 1
ATOM 586 O O . LEU A 1 75 ? 8.135 5.843 -3.525 1.00 84.62 75 LEU A O 1
ATOM 590 N N . PHE A 1 76 ? 7.460 4.697 -1.724 1.00 84.44 76 PHE A N 1
ATOM 591 C CA . PHE A 1 76 ? 8.505 3.677 -1.820 1.00 84.44 76 PHE A CA 1
ATOM 592 C C . PHE A 1 76 ? 8.439 2.937 -3.169 1.00 84.44 76 PHE A C 1
ATOM 594 O O . PHE A 1 76 ? 9.434 2.831 -3.886 1.00 84.44 76 PHE A O 1
ATOM 601 N N . LEU A 1 77 ? 7.231 2.537 -3.573 1.00 79.56 77 LEU A N 1
ATOM 602 C CA . LEU A 1 77 ? 6.922 1.950 -4.880 1.00 79.56 77 LEU A CA 1
ATOM 603 C C . LEU A 1 77 ? 6.910 2.956 -6.040 1.00 79.56 77 LEU A C 1
ATOM 605 O O . LEU A 1 77 ? 6.613 2.567 -7.163 1.00 79.56 77 LEU A O 1
ATOM 609 N N . ALA A 1 78 ? 7.182 4.235 -5.812 1.00 76.00 78 ALA A N 1
ATOM 610 C CA . ALA A 1 78 ? 7.336 5.233 -6.868 1.00 76.00 78 ALA A CA 1
ATOM 611 C C . ALA A 1 78 ? 8.815 5.518 -7.157 1.00 76.00 78 ALA A C 1
ATOM 613 O O . ALA A 1 78 ? 9.178 5.799 -8.298 1.00 76.00 78 ALA A O 1
ATOM 614 N N . VAL A 1 79 ? 9.658 5.454 -6.121 1.00 75.81 79 VAL A N 1
ATOM 615 C CA . VAL A 1 79 ? 11.092 5.782 -6.185 1.00 75.81 79 VAL A CA 1
ATOM 616 C C . VAL A 1 79 ? 11.939 4.617 -6.687 1.00 75.81 79 VAL A C 1
ATOM 618 O O . VAL A 1 79 ? 12.985 4.835 -7.298 1.00 75.81 79 VAL A O 1
ATOM 621 N N . LEU A 1 80 ? 11.508 3.382 -6.436 1.00 70.88 80 LEU A N 1
ATOM 622 C CA . LEU A 1 80 ? 12.204 2.197 -6.925 1.00 70.88 80 LEU A CA 1
ATOM 623 C C . LEU A 1 80 ? 12.417 2.301 -8.460 1.00 70.88 80 LEU A C 1
ATOM 625 O O . LEU A 1 80 ? 11.531 2.770 -9.180 1.00 70.88 80 LEU A O 1
ATOM 629 N N . PRO A 1 81 ? 13.607 1.940 -8.980 1.00 56.69 81 PRO A N 1
ATOM 630 C CA . PRO A 1 81 ? 13.977 2.143 -10.378 1.00 56.69 81 PRO A CA 1
ATOM 631 C C . PRO A 1 81 ? 13.250 1.132 -11.265 1.00 56.69 81 PRO A C 1
ATOM 633 O O . PRO A 1 81 ? 13.802 0.125 -11.703 1.00 56.69 81 PRO A O 1
ATOM 636 N N . PHE A 1 82 ? 11.975 1.390 -11.515 1.00 58.47 82 PHE A N 1
ATOM 637 C CA . PHE A 1 82 ? 11.167 0.567 -12.387 1.00 58.47 82 PHE A CA 1
ATOM 638 C C . PHE A 1 82 ? 11.396 0.992 -13.832 1.00 58.47 82 PHE A C 1
ATOM 640 O O . PHE A 1 82 ? 11.058 2.109 -14.235 1.00 58.47 82 PHE A O 1
ATOM 647 N N . GLY A 1 83 ? 12.020 0.106 -14.604 1.00 48.84 83 GLY A N 1
ATOM 648 C CA . GLY A 1 83 ? 12.270 0.332 -16.019 1.00 48.84 83 GLY A CA 1
ATOM 649 C C . GLY A 1 83 ? 10.960 0.579 -16.777 1.00 48.84 83 GLY A C 1
ATOM 650 O O . GLY A 1 83 ? 9.936 -0.025 -16.452 1.00 48.84 83 GLY A O 1
ATOM 651 N N . PRO A 1 84 ? 10.956 1.467 -17.785 1.00 44.28 84 PRO A N 1
ATOM 652 C CA . PRO A 1 84 ? 9.786 1.658 -18.622 1.00 44.28 84 PRO A CA 1
ATOM 653 C C . PRO A 1 84 ? 9.495 0.355 -19.368 1.00 44.28 84 PRO A C 1
ATOM 655 O O . PRO A 1 84 ? 10.276 -0.062 -20.227 1.00 44.28 84 PRO A O 1
ATOM 658 N N . ASN A 1 85 ? 8.352 -0.262 -19.064 1.00 45.94 85 ASN A N 1
ATOM 659 C CA . ASN A 1 85 ? 7.767 -1.289 -19.912 1.00 45.94 85 ASN A CA 1
ATOM 660 C C . ASN A 1 85 ? 7.293 -0.588 -21.191 1.00 45.94 85 ASN A C 1
ATOM 662 O O . ASN A 1 85 ? 6.168 -0.086 -21.279 1.00 45.94 85 ASN A O 1
ATOM 666 N N . ARG A 1 86 ? 8.206 -0.427 -22.155 1.00 43.03 86 ARG A N 1
ATOM 667 C CA . ARG A 1 86 ? 7.835 0.013 -23.495 1.00 43.03 86 ARG A CA 1
ATOM 668 C C . ARG A 1 86 ? 6.923 -1.071 -24.052 1.00 43.03 86 ARG A C 1
ATOM 670 O O . ARG A 1 86 ? 7.367 -2.191 -24.281 1.00 43.03 86 ARG A O 1
ATOM 677 N N . ARG A 1 87 ? 5.647 -0.719 -24.245 1.00 40.03 87 ARG A N 1
ATOM 678 C CA . ARG A 1 87 ? 4.780 -1.422 -25.190 1.00 40.03 87 ARG A CA 1
ATOM 679 C C . ARG A 1 87 ? 5.597 -1.657 -26.467 1.00 40.03 87 ARG A C 1
ATOM 681 O O . ARG A 1 87 ? 6.206 -0.689 -26.930 1.00 40.03 87 ARG A O 1
ATOM 688 N N . PRO A 1 88 ? 5.616 -2.869 -27.036 1.00 41.47 88 PRO A N 1
ATOM 689 C CA . PRO A 1 88 ? 5.959 -3.018 -28.435 1.00 41.47 88 PRO A CA 1
ATOM 690 C C . PRO A 1 88 ? 4.785 -2.414 -29.209 1.00 41.47 88 PRO A C 1
ATOM 692 O O . PRO A 1 88 ? 3.796 -3.081 -29.492 1.00 41.47 88 PRO A O 1
ATOM 695 N N . GLU A 1 89 ? 4.829 -1.102 -29.397 1.00 43.78 89 GLU A N 1
ATOM 696 C CA . GLU A 1 89 ? 4.011 -0.422 -30.387 1.00 43.78 89 GLU A CA 1
ATOM 697 C C . GLU A 1 89 ? 4.938 -0.255 -31.594 1.00 43.78 89 GLU A C 1
ATOM 699 O O . GLU A 1 89 ? 6.040 0.280 -31.464 1.00 43.78 89 GLU A O 1
ATOM 704 N N . ASP A 1 90 ? 4.484 -0.829 -32.704 1.00 35.53 90 ASP A N 1
ATOM 705 C CA . ASP A 1 90 ? 5.010 -0.754 -34.066 1.00 35.53 90 ASP A CA 1
ATOM 706 C C . ASP A 1 90 ? 6.062 -1.791 -34.498 1.00 35.53 90 ASP A C 1
ATOM 708 O O . ASP A 1 90 ? 7.279 -1.604 -34.533 1.00 35.53 90 ASP A O 1
ATOM 712 N N . GLU A 1 91 ? 5.493 -2.915 -34.934 1.00 45.12 91 GLU A N 1
ATOM 713 C CA . GLU A 1 91 ? 5.924 -3.764 -36.043 1.00 45.12 91 GLU A CA 1
ATOM 714 C C . GLU A 1 91 ? 6.214 -2.926 -37.306 1.00 45.12 91 GLU A C 1
ATOM 716 O O . GLU A 1 91 ? 5.381 -2.812 -38.197 1.00 45.12 91 GLU A O 1
ATOM 721 N N . ASN A 1 92 ? 7.371 -2.264 -37.352 1.00 43.47 92 ASN A N 1
ATOM 722 C CA . ASN A 1 92 ? 8.163 -1.963 -38.553 1.00 43.47 92 ASN A CA 1
ATOM 723 C C . ASN A 1 92 ? 9.186 -0.880 -38.215 1.00 43.47 92 ASN A C 1
ATOM 725 O O . ASN A 1 92 ? 8.835 0.290 -38.123 1.00 43.47 92 ASN A O 1
ATOM 729 N N . THR A 1 93 ? 10.453 -1.266 -38.071 1.00 39.78 93 THR A N 1
ATOM 730 C CA . THR A 1 93 ? 11.640 -0.592 -38.640 1.00 39.78 93 THR A CA 1
ATOM 731 C C . THR A 1 93 ? 12.879 -1.183 -37.971 1.00 39.78 93 THR A C 1
ATOM 733 O O . THR A 1 93 ? 13.241 -0.859 -36.849 1.00 39.78 93 THR A O 1
ATOM 736 N N . GLN A 1 94 ? 13.456 -2.149 -38.678 1.00 40.78 94 GLN A N 1
ATOM 737 C CA . GLN A 1 94 ? 14.886 -2.316 -38.926 1.00 40.78 94 GLN A CA 1
ATOM 738 C C . GLN A 1 94 ? 15.887 -1.836 -37.854 1.00 40.78 94 GLN A C 1
ATOM 740 O O . GLN A 1 94 ? 16.148 -0.653 -37.695 1.00 40.78 94 GLN A O 1
ATOM 745 N N . VAL A 1 95 ? 16.550 -2.849 -37.283 1.00 51.06 95 VAL A N 1
ATOM 746 C CA . VAL A 1 95 ? 17.983 -2.911 -36.951 1.00 51.06 95 VAL A CA 1
ATOM 747 C C . VAL A 1 95 ? 18.503 -1.885 -35.944 1.00 51.06 95 VAL A C 1
ATOM 749 O O . VAL A 1 95 ? 18.969 -0.820 -36.316 1.00 51.06 95 VAL A O 1
ATOM 752 N N . GLU A 1 96 ? 18.652 -2.312 -34.690 1.00 43.09 96 GLU A N 1
ATOM 753 C CA . GLU A 1 96 ? 19.914 -2.054 -33.996 1.00 43.09 96 GLU A CA 1
ATOM 754 C C . GLU A 1 96 ? 20.147 -3.101 -32.909 1.00 43.09 96 GLU A C 1
ATOM 756 O O . GLU A 1 96 ? 19.221 -3.602 -32.271 1.00 43.09 96 GLU A O 1
ATOM 761 N N . PHE A 1 97 ? 21.406 -3.475 -32.752 1.00 46.56 97 PHE A N 1
ATOM 762 C CA . PHE A 1 97 ? 21.926 -4.479 -31.845 1.00 46.56 97 PHE A CA 1
ATOM 763 C C . PHE A 1 97 ? 21.638 -4.095 -30.385 1.00 46.56 97 PHE A C 1
ATOM 765 O O . PHE A 1 97 ? 22.513 -3.610 -29.676 1.00 46.56 97 PHE A O 1
ATOM 772 N N . VAL A 1 98 ? 20.413 -4.321 -29.905 1.00 52.25 98 VAL A N 1
ATOM 773 C CA . VAL A 1 98 ? 20.117 -4.289 -28.470 1.00 52.25 98 VAL A CA 1
ATOM 774 C C . VAL A 1 98 ? 20.740 -5.544 -27.878 1.00 52.25 98 VAL A C 1
ATOM 776 O O . VAL A 1 98 ? 20.168 -6.635 -27.917 1.00 52.25 98 VAL A O 1
ATOM 779 N N . THR A 1 99 ? 21.976 -5.365 -27.423 1.00 54.28 99 THR A N 1
ATOM 780 C CA . THR A 1 99 ? 22.841 -6.286 -26.697 1.00 54.28 99 THR A CA 1
ATOM 781 C C . THR A 1 99 ? 22.031 -7.336 -25.938 1.00 54.28 99 THR A C 1
ATOM 783 O O . THR A 1 99 ? 21.232 -6.992 -25.069 1.00 54.28 99 THR A O 1
ATOM 786 N N . ASN A 1 100 ? 22.276 -8.630 -26.179 1.00 55.41 100 ASN A N 1
ATOM 787 C CA . ASN A 1 100 ? 21.712 -9.714 -25.355 1.00 55.41 100 ASN A CA 1
ATOM 788 C C . ASN A 1 100 ? 21.880 -9.428 -23.847 1.00 55.41 100 ASN A C 1
ATOM 790 O O . ASN A 1 100 ? 21.006 -9.744 -23.047 1.00 55.41 100 ASN A O 1
ATOM 794 N N . LYS A 1 101 ? 22.963 -8.735 -23.469 1.00 52.97 101 LYS A N 1
ATOM 795 C CA . LYS A 1 101 ? 23.254 -8.266 -22.109 1.00 52.97 101 LYS A CA 1
ATOM 796 C C . LYS A 1 101 ? 22.153 -7.368 -21.514 1.00 52.97 101 LYS A C 1
ATOM 798 O O . LYS A 1 101 ? 21.769 -7.583 -20.370 1.00 52.97 101 LYS A O 1
ATOM 803 N N . ASP A 1 102 ? 21.576 -6.452 -22.295 1.00 56.19 102 ASP A N 1
ATOM 804 C CA . ASP A 1 102 ? 20.487 -5.567 -21.853 1.00 56.19 102 ASP A CA 1
ATOM 805 C C . ASP A 1 102 ? 19.166 -6.321 -21.666 1.00 56.19 102 ASP A C 1
ATOM 807 O O . ASP A 1 102 ? 18.350 -5.950 -20.819 1.00 56.19 102 ASP A O 1
ATOM 811 N N . ARG A 1 103 ? 18.946 -7.390 -22.443 1.00 55.00 103 ARG A N 1
ATOM 812 C CA . ARG A 1 103 ? 17.765 -8.253 -22.317 1.00 55.00 103 ARG A CA 1
ATOM 813 C C . ARG A 1 103 ? 17.879 -9.158 -21.081 1.00 55.00 103 ARG A C 1
ATOM 815 O O . ARG A 1 103 ? 16.960 -9.172 -20.268 1.00 55.00 103 ARG A O 1
ATOM 822 N N . TYR A 1 104 ? 19.042 -9.778 -20.859 1.00 56.25 104 TYR A N 1
ATOM 823 C CA . TYR A 1 104 ? 19.327 -10.574 -19.653 1.00 56.25 104 T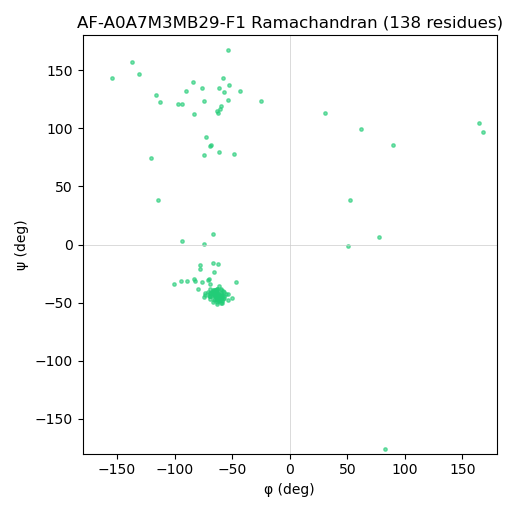YR A CA 1
ATOM 824 C C . TYR A 1 104 ? 19.290 -9.746 -18.359 1.00 56.25 104 TYR A C 1
ATOM 826 O O . TYR A 1 104 ? 18.804 -10.218 -17.328 1.00 56.25 104 TYR A O 1
ATOM 834 N N . GLU A 1 105 ? 19.783 -8.504 -18.381 1.00 56.97 105 GLU A N 1
ATOM 835 C CA . GLU A 1 105 ? 19.698 -7.617 -17.218 1.00 56.97 105 GLU A CA 1
ATOM 836 C C . GLU A 1 105 ? 18.264 -7.160 -16.925 1.00 56.97 105 GLU A C 1
ATOM 838 O O . GLU A 1 105 ? 17.916 -6.999 -15.754 1.00 56.97 105 GLU A O 1
ATOM 843 N N . ARG A 1 106 ? 17.421 -6.969 -17.949 1.00 54.50 106 ARG A N 1
ATOM 844 C CA . ARG A 1 106 ? 15.991 -6.658 -17.769 1.00 54.50 106 ARG A CA 1
ATOM 845 C C . ARG A 1 106 ? 15.221 -7.847 -17.211 1.00 54.50 106 ARG A C 1
ATOM 847 O O . ARG A 1 106 ? 14.542 -7.683 -16.206 1.00 54.50 106 ARG A O 1
ATOM 854 N N . GLU A 1 107 ? 15.421 -9.039 -17.769 1.00 56.44 107 GLU A N 1
ATOM 855 C CA . GLU A 1 107 ? 14.788 -10.270 -17.274 1.00 56.44 107 GLU A CA 1
ATOM 856 C C . GLU A 1 107 ? 15.146 -10.542 -15.804 1.00 56.44 107 GLU A C 1
ATOM 858 O O . GLU A 1 107 ? 14.277 -10.882 -14.999 1.00 56.44 107 GLU A O 1
ATOM 863 N N . ARG A 1 108 ? 16.405 -10.305 -15.403 1.00 54.69 108 ARG A N 1
ATOM 864 C CA . ARG A 1 108 ? 16.799 -10.384 -13.986 1.00 54.69 108 ARG A CA 1
ATOM 865 C C . ARG A 1 108 ? 16.148 -9.307 -13.119 1.00 54.69 108 ARG A C 1
ATOM 867 O O . ARG A 1 108 ? 15.758 -9.614 -11.993 1.00 54.69 108 ARG A O 1
ATOM 874 N N . LYS A 1 109 ? 16.044 -8.063 -13.597 1.00 57.03 109 LYS A N 1
ATOM 875 C CA . LYS A 1 109 ? 15.410 -6.960 -12.848 1.00 57.03 109 LYS A CA 1
ATOM 876 C C . LYS A 1 109 ? 13.919 -7.226 -12.627 1.00 57.03 109 LYS A C 1
ATOM 878 O O . LYS A 1 109 ? 13.440 -7.023 -11.513 1.00 57.03 109 LYS A O 1
ATOM 883 N N . ASP A 1 110 ? 13.231 -7.766 -13.627 1.00 62.84 110 ASP A N 1
ATOM 884 C CA . ASP A 1 110 ? 11.813 -8.123 -13.535 1.00 62.84 110 ASP A CA 1
ATOM 885 C C . ASP A 1 110 ? 11.588 -9.317 -12.591 1.00 62.84 110 ASP A C 1
ATOM 887 O O . ASP A 1 110 ? 10.657 -9.307 -11.781 1.00 62.84 110 ASP A O 1
ATOM 891 N N . PHE A 1 111 ? 12.488 -10.309 -12.610 1.00 63.16 111 PHE A N 1
ATOM 892 C CA . PHE A 1 111 ? 12.422 -11.467 -11.712 1.00 63.16 111 PHE A CA 1
ATOM 893 C C . PHE A 1 111 ? 12.631 -11.089 -10.238 1.00 63.16 111 PHE A C 1
ATOM 895 O O . PHE A 1 111 ? 11.846 -11.480 -9.370 1.00 63.16 111 PHE A O 1
ATOM 902 N N . VAL A 1 112 ? 13.661 -10.285 -9.943 1.00 67.50 112 VAL A N 1
ATOM 903 C CA . VAL A 1 112 ? 13.919 -9.785 -8.580 1.00 67.50 112 VAL A CA 1
ATOM 904 C C . VAL A 1 112 ? 12.744 -8.939 -8.091 1.00 67.50 112 VAL A C 1
ATOM 906 O O . VAL A 1 112 ? 12.374 -9.010 -6.919 1.00 67.50 112 VAL A O 1
ATOM 909 N N . LEU A 1 113 ? 12.109 -8.183 -8.988 1.00 65.62 113 LEU A N 1
ATOM 910 C CA . LEU A 1 113 ? 10.982 -7.336 -8.637 1.00 65.62 113 LEU A CA 1
ATOM 911 C C . LEU A 1 113 ? 9.722 -8.126 -8.276 1.00 65.62 113 LEU A C 1
ATOM 913 O O . LEU A 1 113 ? 9.074 -7.815 -7.271 1.00 65.62 113 LEU A O 1
ATOM 917 N N . GLY A 1 114 ? 9.402 -9.159 -9.056 1.00 71.19 114 GLY A N 1
ATOM 918 C CA . GLY A 1 114 ? 8.321 -10.083 -8.721 1.00 71.19 114 GLY A CA 1
ATOM 919 C C . GLY A 1 114 ? 8.532 -10.695 -7.337 1.00 71.19 114 GLY A C 1
ATOM 920 O O . GLY A 1 114 ? 7.607 -10.723 -6.525 1.00 71.19 114 GLY A O 1
ATOM 921 N N . TRP A 1 115 ? 9.769 -11.092 -7.027 1.00 78.00 115 TRP A N 1
ATOM 922 C CA . TRP A 1 115 ? 10.112 -11.656 -5.724 1.00 78.00 115 TRP A CA 1
ATOM 923 C C . TRP A 1 115 ? 9.956 -10.659 -4.566 1.00 78.00 115 TRP A C 1
ATOM 925 O O . TRP A 1 115 ? 9.379 -11.014 -3.541 1.00 78.00 115 TRP A O 1
ATOM 935 N N . VAL A 1 116 ? 10.416 -9.409 -4.718 1.00 76.69 116 VAL A N 1
ATOM 936 C CA . VAL A 1 116 ? 10.271 -8.358 -3.684 1.00 76.69 116 VAL A CA 1
ATOM 937 C C . VAL A 1 116 ? 8.805 -8.017 -3.430 1.00 76.69 116 VAL A C 1
ATOM 939 O O . VAL A 1 116 ? 8.401 -7.817 -2.287 1.00 76.69 116 VAL A O 1
ATOM 942 N N . PHE A 1 117 ? 7.984 -7.967 -4.477 1.00 77.38 117 PHE A N 1
ATOM 943 C CA . PHE A 1 117 ? 6.551 -7.761 -4.305 1.00 77.38 117 PHE A CA 1
ATOM 944 C C . PHE A 1 117 ? 5.902 -8.904 -3.536 1.00 77.38 117 PHE A C 1
ATOM 946 O O . PHE A 1 117 ? 5.163 -8.652 -2.588 1.00 77.38 117 PHE A O 1
ATOM 953 N N . TRP A 1 118 ? 6.173 -10.150 -3.935 1.00 80.31 118 TRP A N 1
ATOM 954 C CA . TRP A 1 118 ? 5.593 -11.315 -3.275 1.00 80.31 118 TRP A CA 1
ATOM 955 C C . TRP A 1 118 ? 6.061 -11.422 -1.827 1.00 80.31 118 TRP A C 1
ATOM 957 O O . TRP A 1 118 ? 5.236 -11.680 -0.955 1.00 80.31 118 TRP A O 1
ATOM 967 N N . SER A 1 119 ? 7.339 -11.160 -1.543 1.00 83.88 119 SER A N 1
ATOM 968 C CA . SER A 1 119 ? 7.847 -11.163 -0.170 1.00 83.88 119 SER A CA 1
ATOM 969 C C . SER A 1 119 ? 7.187 -10.076 0.678 1.00 83.88 119 SER A C 1
ATOM 971 O O . SER A 1 119 ? 6.761 -10.358 1.796 1.00 83.88 119 SER A O 1
ATOM 973 N N . LEU A 1 120 ? 7.013 -8.866 0.137 1.00 83.56 120 LEU A N 1
ATOM 974 C CA . LEU A 1 120 ? 6.338 -7.772 0.831 1.00 83.56 120 LEU A CA 1
ATOM 975 C C . LEU A 1 120 ? 4.845 -8.057 1.041 1.00 83.56 120 LEU A C 1
ATOM 977 O O . LEU A 1 120 ? 4.322 -7.807 2.126 1.00 83.56 120 LEU A O 1
ATOM 981 N N . ALA A 1 121 ? 4.165 -8.614 0.038 1.00 81.31 121 ALA A N 1
ATOM 982 C CA . ALA A 1 121 ? 2.765 -9.014 0.132 1.00 81.31 121 ALA A CA 1
ATOM 983 C C . ALA A 1 121 ? 2.571 -10.118 1.181 1.00 81.31 121 ALA A C 1
ATOM 985 O O . ALA A 1 121 ? 1.683 -10.003 2.023 1.00 81.31 121 ALA A O 1
ATOM 986 N N . VAL A 1 122 ? 3.427 -11.146 1.181 1.00 86.81 122 VAL A N 1
ATOM 987 C CA . VAL A 1 122 ? 3.413 -12.224 2.181 1.00 86.81 122 VAL A CA 1
ATOM 988 C C . VAL A 1 122 ? 3.708 -11.677 3.575 1.00 86.81 122 VAL A C 1
ATOM 990 O O . VAL A 1 122 ? 3.018 -12.049 4.519 1.00 86.81 122 VAL A O 1
ATOM 993 N N . LEU A 1 123 ? 4.669 -10.761 3.715 1.00 88.62 123 LEU A N 1
ATOM 994 C CA . LEU A 1 123 ? 4.987 -10.109 4.987 1.00 88.62 123 LEU A CA 1
ATOM 995 C C . LEU A 1 123 ? 3.792 -9.309 5.531 1.00 88.62 123 LEU A C 1
ATOM 997 O O . LEU A 1 123 ? 3.438 -9.447 6.700 1.00 88.62 123 LEU A O 1
ATOM 1001 N N . LEU A 1 124 ? 3.149 -8.502 4.684 1.00 83.12 124 LEU A N 1
ATOM 1002 C CA . LEU A 1 124 ? 1.945 -7.739 5.032 1.00 83.12 124 LEU A CA 1
ATOM 1003 C C . LEU A 1 124 ? 0.784 -8.663 5.414 1.00 83.12 124 LEU A C 1
ATOM 1005 O O . LEU A 1 124 ? 0.076 -8.410 6.389 1.00 83.12 124 LEU A O 1
ATOM 1009 N N . LEU A 1 125 ? 0.609 -9.753 4.671 1.00 85.00 125 LEU A N 1
ATOM 1010 C CA . LEU A 1 125 ? -0.432 -10.740 4.921 1.00 85.00 125 LEU A CA 1
ATOM 1011 C C . LEU A 1 125 ? -0.184 -11.484 6.241 1.00 85.00 125 LEU A C 1
ATOM 1013 O O . LEU A 1 125 ? -1.105 -11.620 7.043 1.00 85.00 125 LEU A O 1
ATOM 1017 N N . LEU A 1 126 ? 1.062 -11.870 6.528 1.00 86.75 126 LEU A N 1
ATOM 1018 C CA . LEU A 1 126 ? 1.476 -12.404 7.828 1.00 86.75 126 LEU A CA 1
ATOM 1019 C C . LEU A 1 126 ? 1.216 -11.408 8.955 1.00 86.75 126 LEU A C 1
ATOM 1021 O O . LEU A 1 126 ? 0.678 -11.804 9.982 1.00 86.75 126 LEU A O 1
ATOM 1025 N N . ALA A 1 127 ? 1.531 -10.124 8.776 1.00 82.12 127 ALA A N 1
ATOM 1026 C CA . ALA A 1 127 ? 1.258 -9.101 9.786 1.00 82.12 127 ALA A CA 1
ATOM 1027 C C . ALA A 1 127 ? -0.245 -8.992 10.102 1.00 82.12 127 ALA A C 1
ATOM 1029 O O . ALA A 1 127 ? -0.627 -8.825 11.263 1.00 82.12 127 ALA A O 1
ATOM 1030 N N . ILE A 1 128 ? -1.108 -9.127 9.092 1.00 81.25 128 ILE A N 1
ATOM 1031 C CA . ILE A 1 128 ? -2.563 -9.175 9.277 1.00 81.25 128 ILE A CA 1
ATOM 1032 C C . ILE A 1 128 ? -2.967 -10.454 10.026 1.00 81.25 128 ILE A C 1
ATOM 1034 O O . ILE A 1 128 ? -3.670 -10.365 11.032 1.00 81.25 128 ILE A O 1
ATOM 1038 N N . ILE A 1 129 ? -2.491 -11.627 9.593 1.00 83.06 129 ILE A N 1
ATOM 1039 C CA . ILE A 1 129 ? -2.800 -12.915 10.239 1.00 83.06 129 ILE A CA 1
ATOM 1040 C C . ILE A 1 129 ? -2.355 -12.914 11.701 1.00 83.06 129 ILE A C 1
ATOM 1042 O O . ILE A 1 129 ? -3.147 -13.254 12.574 1.00 83.06 129 ILE A O 1
ATOM 1046 N N . ILE A 1 130 ? -1.118 -12.495 11.980 1.00 84.38 130 ILE A N 1
ATOM 1047 C CA . ILE A 1 130 ? -0.566 -12.406 13.335 1.00 84.38 130 ILE A CA 1
ATOM 1048 C C . ILE A 1 130 ? -1.447 -11.505 14.188 1.00 84.38 130 ILE A C 1
ATOM 1050 O O . ILE A 1 130 ? -1.770 -11.878 15.307 1.00 84.38 130 ILE A O 1
ATOM 1054 N N . ARG A 1 131 ? -1.894 -10.354 13.674 1.00 78.88 131 ARG A N 1
ATOM 1055 C CA . ARG A 1 131 ? -2.779 -9.472 14.441 1.00 78.88 131 ARG A CA 1
ATOM 1056 C C . ARG A 1 131 ? -4.093 -10.159 14.809 1.00 78.88 131 ARG A C 1
ATOM 1058 O O . ARG A 1 131 ? -4.507 -10.056 15.958 1.00 78.88 131 ARG A O 1
ATOM 1065 N N . TYR A 1 132 ? -4.720 -10.859 13.868 1.00 75.00 132 TYR A N 1
ATOM 1066 C CA . TYR A 1 132 ? -5.964 -11.591 14.131 1.00 75.00 132 TYR A CA 1
ATOM 1067 C C . TYR A 1 132 ? -5.769 -12.814 15.034 1.00 75.00 132 TYR A C 1
ATOM 1069 O O . TYR A 1 132 ? -6.684 -13.166 15.774 1.00 75.00 132 TYR A O 1
ATOM 1077 N N . LEU A 1 133 ? -4.591 -13.440 14.999 1.00 79.50 133 LEU A N 1
ATOM 1078 C CA . LEU A 1 133 ? -4.255 -14.593 15.832 1.00 79.50 133 LEU A CA 1
ATOM 1079 C C . LEU A 1 133 ? -3.871 -14.182 17.265 1.00 79.50 133 LEU A C 1
ATOM 1081 O O . LEU A 1 133 ? -4.238 -14.867 18.214 1.00 79.50 133 LEU A O 1
ATOM 1085 N N . LEU A 1 134 ? -3.153 -13.064 17.422 1.00 72.69 134 LEU A N 1
ATOM 1086 C CA . LEU A 1 134 ? -2.680 -12.541 18.709 1.00 72.69 134 LEU A CA 1
ATOM 1087 C C . LEU A 1 134 ? -3.759 -11.730 19.448 1.00 72.69 134 LEU A C 1
ATOM 1089 O O . LEU A 1 134 ? -3.793 -11.736 20.673 1.00 72.69 134 LEU A O 1
ATOM 1093 N N . TYR A 1 135 ? -4.647 -11.050 18.711 1.00 67.06 135 TYR A N 1
ATOM 1094 C CA . TYR A 1 135 ? -5.810 -10.330 19.241 1.00 67.06 135 TYR A CA 1
ATOM 1095 C C . TYR A 1 135 ? -7.104 -10.897 18.636 1.00 67.06 135 TYR A C 1
ATOM 1097 O O . TYR A 1 135 ? -7.710 -10.264 17.762 1.00 67.06 135 TYR A O 1
ATOM 1105 N N . PRO A 1 136 ? -7.539 -12.094 19.069 1.00 61.41 136 PRO A N 1
ATOM 1106 C CA . PRO A 1 136 ? -8.807 -12.648 18.632 1.00 61.41 136 PRO A CA 1
ATOM 1107 C C . PRO A 1 136 ? -9.957 -11.717 19.065 1.00 61.41 136 PRO A C 1
ATOM 1109 O O . PRO A 1 136 ? -9.992 -11.264 20.211 1.00 61.41 136 PRO A O 1
ATOM 1112 N N . PRO A 1 137 ? -10.926 -11.427 18.178 1.00 57.44 137 PRO A N 1
ATOM 1113 C CA . PRO A 1 137 ? -12.024 -10.485 18.426 1.00 57.44 137 PRO A CA 1
ATOM 1114 C C . PRO A 1 137 ? -13.029 -10.923 19.511 1.00 57.44 137 PRO A C 1
ATOM 1116 O O . PRO A 1 137 ? -14.067 -10.290 19.651 1.00 57.44 137 PRO A O 1
ATOM 1119 N N . THR A 1 138 ? -12.750 -11.987 20.267 1.00 59.31 138 THR A N 1
ATOM 1120 C CA . THR A 1 138 ? -13.588 -12.501 21.363 1.00 59.31 138 THR A CA 1
ATOM 1121 C C . THR A 1 138 ? -13.204 -11.955 22.741 1.00 59.31 138 THR A C 1
ATOM 1123 O O . THR A 1 138 ? -13.787 -12.375 23.734 1.00 59.31 138 THR A O 1
ATOM 1126 N N . ALA A 1 139 ? -12.222 -11.054 22.821 1.00 51.88 139 ALA A N 1
ATOM 1127 C CA . ALA A 1 139 ? -11.764 -10.458 24.075 1.00 51.88 139 ALA A CA 1
ATOM 1128 C C . ALA A 1 139 ? -12.046 -8.946 24.165 1.00 51.88 139 ALA A C 1
ATOM 1130 O O . ALA A 1 139 ? -11.194 -8.217 24.658 1.00 51.88 139 ALA A O 1
ATOM 1131 N N . VAL A 1 140 ? -13.198 -8.474 23.670 1.00 43.38 140 VAL A N 1
ATOM 1132 C CA . VAL A 1 140 ? -13.859 -7.219 24.098 1.00 43.38 140 VAL A CA 1
ATOM 1133 C C . VAL A 1 140 ? -15.363 -7.369 23.909 1.00 43.38 140 VAL A C 1
ATOM 1135 O O . VAL A 1 140 ? -15.760 -7.726 22.777 1.00 43.38 140 VAL A O 1
#

Foldseek 3Di:
DLVVLLVLLLVLLVVLLVCLCVVVVADFLDPDSVLSSLLLSLQLSLQQLPDDQDDDDDPNGRNVSSNVRSNVVSVVSSPPPGDRPDDPDDDDDDDDCPDPVNVVVVVVVVVVVVVVSVVSSVVSVVSVVCSCVVDPPPPD

Radius of gyration: 18.95 Å; Cα contacts (8 Å, |Δi|>4): 111; chains: 1; bounding box: 40×27×63 Å

Organism: NCBI:txid54767